Protein AF-A0A399WUH2-F1 (afdb_monomer)

pLDDT: mean 91.98, std 8.05, range [56.75, 98.44]

Secondary structure (DSSP, 8-state):
--HHHHHHHHHHHHHHSS--HHHHHHHHHHHHHHHHHHHTTSS----HHHHHGGG--

Sequence (57 aa):
MSLHYVSLLICLYTSLDQPDKQVDSSWRKEVE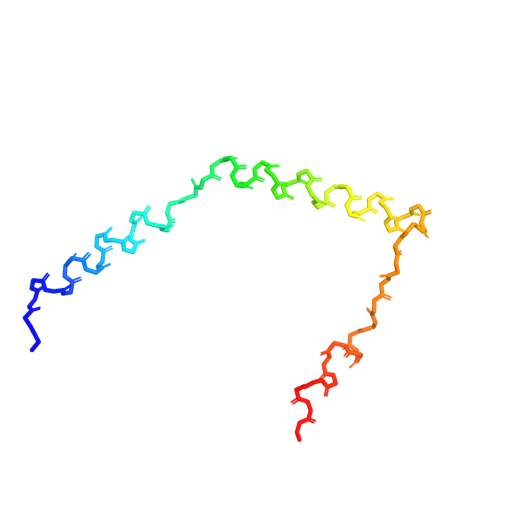ERIAAYQAGKIRAVTLDEVLSKYRK

Mean predicted aligned error: 6.85 Å

Structure (mmCIF, N/CA/C/O backbone):
data_AF-A0A399WUH2-F1
#
_entry.id   AF-A0A399WUH2-F1
#
loop_
_atom_site.group_PDB
_atom_site.id
_atom_site.type_symbol
_atom_site.label_atom_id
_atom_site.label_alt_id
_atom_site.label_comp_id
_atom_site.label_asym_id
_atom_site.label_entity_id
_atom_site.label_seq_id
_atom_site.pdbx_PDB_ins_code
_atom_site.Cartn_x
_atom_site.Cartn_y
_atom_site.Cartn_z
_atom_site.occupancy
_atom_site.B_iso_or_equiv
_atom_site.auth_seq_id
_atom_site.auth_comp_id
_atom_site.auth_asym_id
_atom_site.auth_atom_id
_atom_site.pdbx_PDB_model_num
ATOM 1 N N . MET A 1 1 ? 10.289 -6.393 -39.427 1.00 56.75 1 MET A N 1
ATOM 2 C CA . MET A 1 1 ? 10.421 -5.572 -38.202 1.00 56.75 1 MET A CA 1
ATOM 3 C C . MET A 1 1 ? 11.875 -5.131 -38.119 1.00 56.75 1 MET A C 1
ATOM 5 O O . MET A 1 1 ? 12.728 -6.000 -38.009 1.00 56.75 1 MET A O 1
ATOM 9 N N . SER A 1 2 ? 12.193 -3.849 -38.333 1.00 71.19 2 SER A N 1
ATOM 10 C CA . SER A 1 2 ? 13.598 -3.417 -38.397 1.00 71.19 2 SER A CA 1
ATOM 11 C C . SER A 1 2 ? 14.213 -3.389 -36.993 1.00 71.19 2 SER A C 1
ATOM 13 O O . SER A 1 2 ? 13.589 -2.901 -36.050 1.00 71.19 2 SER A O 1
ATOM 15 N N . LEU A 1 3 ? 15.439 -3.906 -36.848 1.00 77.44 3 LEU A N 1
ATOM 16 C CA . LEU A 1 3 ? 16.170 -3.944 -35.569 1.00 77.44 3 LEU A CA 1
ATOM 17 C C . LEU A 1 3 ? 16.295 -2.560 -34.904 1.00 77.44 3 LEU A C 1
ATOM 19 O O . LEU A 1 3 ? 16.375 -2.454 -33.683 1.00 77.44 3 LEU A O 1
ATOM 23 N N . HIS A 1 4 ? 16.255 -1.496 -35.705 1.00 80.00 4 HIS A N 1
ATOM 24 C CA . HIS A 1 4 ? 16.314 -0.114 -35.244 1.00 80.00 4 HIS A CA 1
ATOM 25 C C . HIS A 1 4 ? 15.135 0.275 -34.332 1.00 80.00 4 HIS A C 1
ATOM 27 O O . HIS A 1 4 ? 15.340 0.925 -33.311 1.00 80.00 4 HIS A O 1
ATOM 33 N N . TYR A 1 5 ? 13.913 -0.169 -34.648 1.00 86.75 5 TYR A N 1
ATOM 34 C CA . TYR A 1 5 ? 12.731 0.151 -33.838 1.00 86.75 5 TYR A CA 1
ATOM 35 C C . TYR A 1 5 ? 12.787 -0.523 -32.462 1.00 86.75 5 TYR A C 1
ATOM 37 O O . TYR A 1 5 ? 12.475 0.089 -31.443 1.00 86.75 5 TYR A O 1
ATOM 45 N N . VAL A 1 6 ? 13.253 -1.776 -32.432 1.00 89.44 6 VAL A N 1
ATOM 46 C CA . VAL A 1 6 ? 13.434 -2.540 -31.190 1.00 89.44 6 VAL A CA 1
ATOM 47 C C . VAL A 1 6 ? 14.465 -1.857 -30.289 1.00 89.44 6 VAL A C 1
ATOM 49 O O . VAL A 1 6 ? 14.221 -1.693 -29.098 1.00 89.44 6 VAL A O 1
ATOM 52 N N . SER A 1 7 ? 15.577 -1.384 -30.857 1.00 89.75 7 SER A N 1
ATOM 53 C CA . SER A 1 7 ? 16.607 -0.660 -30.103 1.00 89.75 7 SER A CA 1
ATOM 54 C C . SER A 1 7 ? 16.094 0.648 -29.491 1.00 89.75 7 SER A C 1
ATOM 56 O O . SER A 1 7 ? 16.461 0.970 -28.362 1.00 89.75 7 SER A O 1
ATOM 58 N N . LEU A 1 8 ? 15.256 1.400 -30.213 1.00 93.69 8 LEU A N 1
ATOM 59 C CA . LEU A 1 8 ? 14.668 2.641 -29.701 1.00 93.69 8 LEU A CA 1
ATOM 60 C C . LEU A 1 8 ? 13.723 2.360 -28.526 1.00 93.69 8 LEU A C 1
ATOM 62 O O . LEU A 1 8 ? 13.777 3.039 -27.503 1.00 93.69 8 LEU A O 1
ATOM 66 N N . LEU A 1 9 ? 12.885 1.331 -28.665 1.00 94.00 9 LEU A N 1
ATOM 67 C CA . LEU A 1 9 ? 11.924 0.935 -27.642 1.00 94.00 9 LEU A CA 1
ATOM 68 C C . LEU A 1 9 ? 12.628 0.472 -26.363 1.00 94.00 9 LEU A C 1
ATOM 70 O O . LEU A 1 9 ? 12.227 0.878 -25.279 1.00 94.00 9 LEU A O 1
ATOM 74 N N . ILE A 1 10 ? 13.706 -0.310 -26.486 1.00 93.94 10 ILE A N 1
ATOM 75 C CA . ILE A 1 10 ? 14.521 -0.731 -25.339 1.00 93.94 10 ILE A CA 1
ATOM 76 C C . ILE A 1 10 ? 15.142 0.484 -24.650 1.00 93.94 10 ILE A C 1
ATOM 78 O O . ILE A 1 10 ? 15.048 0.597 -23.436 1.00 93.94 10 ILE A O 1
ATOM 82 N N . CYS A 1 11 ? 15.726 1.420 -25.403 1.00 93.12 11 CYS A N 1
ATOM 83 C CA . CYS A 1 11 ? 16.337 2.616 -24.822 1.00 93.12 11 CYS A CA 1
ATOM 84 C C . CYS A 1 11 ? 15.313 3.470 -24.058 1.00 93.12 11 CYS A C 1
ATOM 86 O O . CYS A 1 11 ? 15.569 3.878 -22.924 1.00 93.12 11 CYS 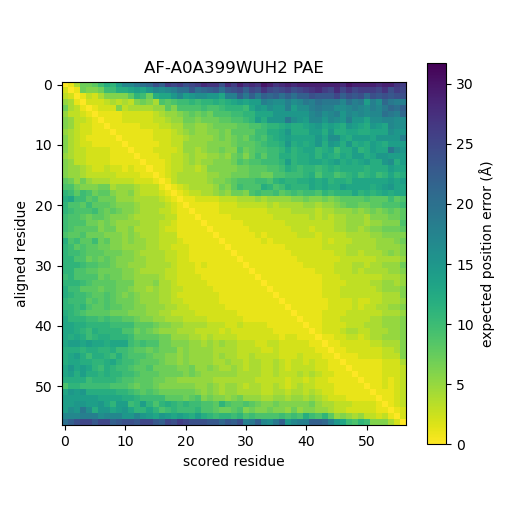A O 1
ATOM 88 N N . LEU A 1 12 ? 14.131 3.674 -24.645 1.00 92.19 12 LEU A N 1
ATOM 89 C CA . LEU A 1 12 ? 13.036 4.385 -23.995 1.00 92.19 12 LEU A CA 1
ATOM 90 C C . LEU A 1 12 ? 12.567 3.647 -22.737 1.00 92.19 12 LEU A C 1
ATOM 92 O O . LEU A 1 12 ? 12.474 4.259 -21.677 1.00 92.19 12 LEU A O 1
ATOM 96 N N . TYR A 1 13 ? 12.330 2.338 -22.834 1.00 91.94 13 TYR A N 1
ATOM 97 C CA . TYR A 1 13 ? 11.923 1.513 -21.700 1.00 91.94 13 TYR A CA 1
ATOM 98 C C . TYR A 1 13 ? 12.943 1.601 -20.562 1.00 91.94 13 TYR A C 1
ATOM 100 O O . TYR A 1 13 ? 12.579 1.941 -19.445 1.00 91.94 13 TYR A O 1
ATOM 108 N N . THR A 1 14 ? 14.232 1.413 -20.849 1.00 90.81 14 THR A N 1
ATOM 109 C CA . THR A 1 14 ? 15.296 1.507 -19.843 1.00 90.81 14 THR A CA 1
ATOM 110 C C . THR A 1 14 ? 15.387 2.896 -19.217 1.00 90.81 14 THR A C 1
ATOM 112 O O . THR A 1 14 ? 15.711 2.988 -18.038 1.00 90.81 14 THR A O 1
ATOM 115 N N . SER A 1 15 ? 15.0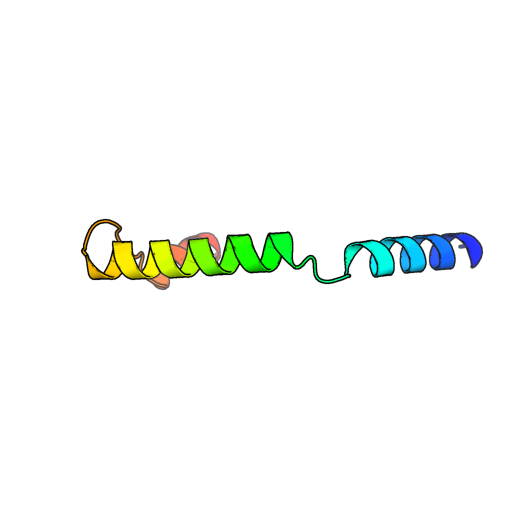96 3.971 -19.960 1.00 87.81 15 SER A N 1
ATOM 116 C CA . SER A 1 15 ? 15.074 5.331 -19.400 1.00 87.81 15 SER A CA 1
ATOM 117 C C . SER A 1 15 ? 13.898 5.575 -18.448 1.00 87.81 15 SER A C 1
ATOM 119 O O . SER A 1 15 ? 14.037 6.344 -17.502 1.00 87.81 15 SER A O 1
ATOM 121 N N . LEU A 1 16 ? 12.765 4.904 -18.683 1.00 86.75 16 LEU A N 1
ATOM 122 C CA . LEU A 1 16 ? 11.551 5.010 -17.871 1.00 86.75 16 LEU A CA 1
ATOM 123 C C . LEU A 1 16 ? 11.547 4.040 -16.683 1.00 86.75 16 LEU A C 1
ATOM 125 O O . LEU A 1 16 ? 10.886 4.308 -15.688 1.00 86.75 16 LEU A O 1
ATOM 129 N N . ASP A 1 17 ? 12.289 2.938 -16.782 1.00 86.75 17 ASP A N 1
ATOM 130 C CA . ASP A 1 17 ? 12.416 1.909 -15.741 1.00 86.75 17 ASP A CA 1
ATOM 131 C C . ASP A 1 17 ? 13.462 2.273 -14.670 1.00 86.75 17 ASP A C 1
ATOM 133 O O . ASP A 1 17 ? 13.774 1.482 -13.782 1.00 86.75 17 ASP A O 1
ATOM 137 N N . GLN A 1 18 ? 14.050 3.473 -14.749 1.00 84.50 18 GLN A N 1
ATOM 138 C CA . GLN A 1 18 ? 14.964 3.936 -13.712 1.00 84.50 18 GLN A CA 1
ATOM 139 C C . GLN A 1 18 ? 14.184 4.335 -12.454 1.00 84.50 18 GLN A C 1
ATOM 141 O O . GLN A 1 18 ? 13.205 5.079 -12.551 1.00 84.50 18 GLN A O 1
ATOM 146 N N . PRO A 1 19 ? 14.634 3.913 -11.260 1.00 82.94 19 PRO A N 1
ATOM 147 C CA . PRO A 1 19 ? 14.011 4.332 -10.016 1.00 82.94 19 PRO A CA 1
ATOM 148 C C . PRO A 1 19 ? 14.153 5.846 -9.835 1.00 82.94 19 PRO A C 1
ATOM 150 O O . PRO A 1 19 ? 15.261 6.392 -9.814 1.00 82.94 19 PRO A O 1
ATOM 153 N N . ASP A 1 20 ? 13.022 6.527 -9.667 1.00 89.62 20 ASP A N 1
ATOM 154 C CA . ASP A 1 20 ? 12.988 7.943 -9.324 1.00 89.62 20 ASP A CA 1
ATOM 155 C C . ASP A 1 20 ? 12.901 8.095 -7.802 1.00 89.62 20 ASP A C 1
ATOM 157 O O . ASP A 1 20 ? 11.878 7.825 -7.171 1.00 89.62 20 ASP A O 1
ATOM 161 N N . LYS A 1 21 ? 13.988 8.588 -7.201 1.00 91.88 21 LYS A N 1
ATOM 162 C CA . LYS A 1 21 ? 14.087 8.794 -5.749 1.00 91.88 21 LYS A CA 1
ATOM 163 C C . LYS A 1 21 ? 13.007 9.726 -5.196 1.00 91.88 21 LYS A C 1
ATOM 165 O O . LYS A 1 21 ? 12.668 9.615 -4.018 1.00 91.88 21 LYS A O 1
ATOM 170 N N . GLN A 1 22 ? 12.502 10.664 -5.998 1.00 93.81 22 GLN A N 1
ATOM 171 C CA . GLN A 1 22 ? 11.411 11.542 -5.578 1.00 93.81 22 GLN A CA 1
ATOM 172 C C . GLN A 1 22 ? 10.109 10.757 -5.481 1.00 93.81 22 GLN A C 1
ATOM 174 O O . GLN A 1 22 ? 9.427 10.853 -4.462 1.00 93.81 22 GLN A O 1
ATOM 179 N N . VAL A 1 23 ? 9.817 9.931 -6.489 1.00 90.94 23 VAL A N 1
ATOM 180 C CA . VAL A 1 23 ? 8.661 9.028 -6.484 1.00 90.94 23 VAL A CA 1
ATOM 181 C C . VAL A 1 23 ? 8.749 8.085 -5.285 1.00 90.94 23 VAL A C 1
ATOM 183 O O . VAL A 1 23 ? 7.814 8.043 -4.488 1.00 90.94 23 VAL A O 1
ATOM 186 N N . ASP A 1 24 ? 9.891 7.431 -5.067 1.00 93.25 24 ASP A N 1
ATOM 187 C CA . ASP A 1 24 ? 10.102 6.537 -3.918 1.00 93.25 24 ASP A CA 1
ATOM 188 C C . ASP A 1 24 ? 9.879 7.239 -2.571 1.00 93.25 24 ASP A C 1
ATOM 190 O O . ASP A 1 24 ? 9.270 6.687 -1.653 1.00 93.25 24 ASP A O 1
ATOM 194 N N . SER A 1 25 ? 10.370 8.474 -2.434 1.00 96.06 25 SER A N 1
ATOM 195 C CA . SER A 1 25 ? 10.192 9.277 -1.221 1.00 96.06 25 SER A CA 1
ATOM 196 C C . SER A 1 25 ? 8.722 9.631 -0.984 1.00 96.06 25 SER A C 1
ATOM 198 O O . SER A 1 25 ? 8.220 9.491 0.135 1.00 96.06 25 SER A 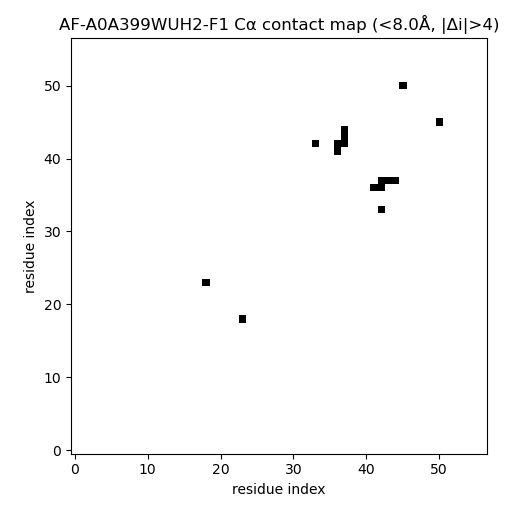O 1
ATOM 200 N N . SER A 1 26 ? 8.011 10.039 -2.039 1.00 97.00 26 SER A N 1
ATOM 201 C CA . SER A 1 26 ? 6.579 10.330 -1.982 1.00 97.00 26 SER A CA 1
ATOM 202 C C . SER A 1 26 ? 5.761 9.096 -1.605 1.00 97.00 26 SER A C 1
ATOM 204 O O . SER A 1 26 ? 4.901 9.196 -0.733 1.00 97.00 26 SER A O 1
ATOM 206 N N . TRP A 1 27 ? 6.062 7.932 -2.188 1.00 96.50 27 TRP A N 1
ATOM 207 C CA . TRP A 1 27 ? 5.412 6.666 -1.838 1.00 96.50 27 TRP A CA 1
ATOM 208 C C . TRP A 1 27 ? 5.686 6.251 -0.394 1.00 96.50 27 TRP A C 1
ATOM 210 O O . TRP A 1 27 ? 4.761 5.840 0.300 1.00 96.50 27 TRP A O 1
ATOM 220 N N . ARG A 1 28 ? 6.924 6.397 0.099 1.00 97.38 28 ARG A N 1
ATOM 221 C CA . ARG A 1 28 ? 7.248 6.081 1.499 1.00 97.38 28 ARG A CA 1
ATOM 222 C C . ARG A 1 28 ? 6.390 6.895 2.465 1.00 97.38 28 ARG A C 1
ATOM 224 O O . ARG A 1 28 ? 5.746 6.317 3.336 1.00 97.38 28 ARG A O 1
ATOM 231 N N . LYS A 1 29 ? 6.354 8.217 2.274 1.00 98.12 29 LYS A N 1
ATOM 232 C CA . LYS A 1 29 ? 5.545 9.120 3.100 1.00 98.12 29 LYS A CA 1
ATOM 233 C C . LYS A 1 29 ? 4.065 8.737 3.059 1.00 98.12 29 LYS A C 1
ATOM 235 O O . LYS A 1 29 ? 3.409 8.682 4.093 1.00 98.12 29 LYS A O 1
ATOM 240 N N . GLU A 1 30 ? 3.550 8.455 1.870 1.00 98.00 30 GLU A N 1
ATOM 241 C CA . GLU A 1 30 ? 2.151 8.092 1.669 1.00 98.00 30 GLU A CA 1
ATOM 242 C C . GLU A 1 30 ? 1.774 6.796 2.401 1.00 98.00 30 GLU A C 1
ATOM 244 O O . GLU A 1 30 ? 0.763 6.754 3.107 1.00 98.00 30 GLU A O 1
ATOM 249 N N . VAL A 1 31 ? 2.624 5.769 2.317 1.00 98.00 31 VAL A N 1
ATOM 250 C CA . VAL A 1 31 ? 2.421 4.493 3.012 1.00 98.00 31 VAL A CA 1
ATOM 251 C C . VAL A 1 31 ? 2.440 4.689 4.527 1.00 98.00 31 VAL A C 1
ATOM 253 O O . VAL A 1 31 ? 1.560 4.176 5.220 1.00 98.00 31 VAL A O 1
ATOM 256 N N . GLU A 1 32 ? 3.404 5.452 5.048 1.00 98.44 32 GLU A N 1
ATOM 257 C CA . GLU A 1 32 ? 3.496 5.777 6.476 1.00 98.44 32 GLU A CA 1
ATOM 258 C C . GLU A 1 32 ? 2.230 6.498 6.969 1.00 98.44 32 GLU A C 1
ATOM 260 O O . GLU A 1 32 ? 1.636 6.104 7.978 1.00 98.44 32 GLU A O 1
ATOM 265 N N . GLU A 1 33 ? 1.755 7.497 6.220 1.00 98.38 33 GLU A N 1
ATOM 266 C CA . GLU A 1 33 ? 0.523 8.232 6.521 1.00 98.38 33 GLU A CA 1
ATOM 267 C C . GLU A 1 33 ? -0.717 7.325 6.486 1.00 98.38 33 GLU A C 1
ATOM 269 O O . GLU A 1 33 ? -1.571 7.410 7.378 1.00 98.38 33 GLU A O 1
ATOM 274 N N . ARG A 1 34 ? -0.818 6.414 5.508 1.00 97.56 34 ARG A N 1
ATOM 275 C CA . ARG A 1 34 ? -1.932 5.458 5.416 1.00 97.56 34 ARG A CA 1
ATOM 276 C C . ARG A 1 34 ? -1.947 4.465 6.569 1.00 97.56 34 ARG A C 1
ATOM 278 O O . ARG A 1 34 ? -3.017 4.207 7.123 1.00 97.56 34 ARG A O 1
ATOM 285 N N . ILE A 1 35 ? -0.790 3.927 6.951 1.00 97.88 35 ILE A N 1
ATOM 286 C CA . ILE A 1 35 ? -0.681 3.008 8.091 1.00 97.88 35 ILE A CA 1
ATOM 287 C C . ILE A 1 35 ? -1.107 3.723 9.376 1.00 97.88 35 ILE A C 1
ATOM 289 O O . ILE A 1 35 ? -1.942 3.200 10.116 1.00 97.88 35 ILE A O 1
ATOM 293 N N . ALA A 1 36 ? -0.605 4.939 9.609 1.00 98.38 36 ALA A N 1
ATOM 294 C CA . ALA A 1 36 ? -0.965 5.730 10.782 1.00 98.38 36 ALA A CA 1
ATOM 295 C C . ALA A 1 36 ? -2.469 6.053 10.822 1.00 98.38 36 ALA A C 1
ATOM 297 O O . ALA A 1 36 ? -3.111 5.936 11.868 1.00 98.38 36 ALA A O 1
ATOM 298 N N . ALA A 1 37 ? -3.064 6.420 9.684 1.00 98.44 37 ALA A N 1
ATOM 299 C CA . ALA A 1 37 ? -4.496 6.685 9.587 1.00 98.44 37 ALA A CA 1
ATOM 300 C C . ALA A 1 37 ? -5.341 5.431 9.857 1.00 98.44 37 ALA A C 1
ATOM 302 O O . ALA A 1 37 ? -6.365 5.527 10.536 1.00 98.44 37 ALA A O 1
ATOM 303 N N . TYR A 1 38 ? -4.917 4.265 9.362 1.00 97.81 38 TYR A N 1
ATOM 304 C CA . TYR A 1 38 ? -5.601 2.996 9.609 1.00 97.81 38 TYR A CA 1
ATOM 305 C C . TYR A 1 38 ? -5.553 2.617 11.090 1.00 97.81 38 TYR A C 1
ATOM 307 O O . TYR A 1 38 ? -6.590 2.348 11.692 1.00 97.81 38 TYR A O 1
ATOM 315 N N . GLN A 1 39 ? -4.368 2.682 11.703 1.00 97.44 39 GLN A N 1
ATOM 316 C CA . GLN A 1 39 ? -4.177 2.402 13.129 1.00 97.44 39 GLN A CA 1
ATOM 317 C C . GLN A 1 39 ? -4.973 3.360 14.025 1.00 97.44 39 GLN A C 1
ATOM 319 O O . GLN A 1 39 ? -5.503 2.947 15.052 1.00 97.44 39 GLN A O 1
ATOM 324 N N . ALA A 1 40 ? -5.110 4.625 13.619 1.00 98.25 40 ALA A N 1
ATOM 32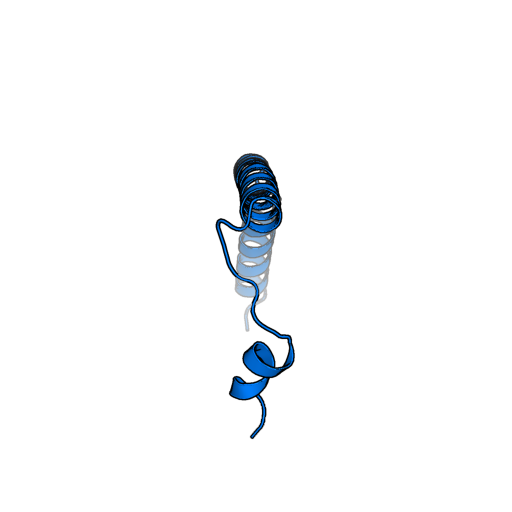5 C CA . ALA A 1 40 ? -5.923 5.622 14.314 1.00 98.25 40 ALA A CA 1
ATOM 326 C C . ALA A 1 40 ? -7.439 5.501 14.039 1.00 98.25 40 ALA A C 1
ATOM 328 O O . ALA A 1 40 ? -8.204 6.344 14.507 1.00 98.25 40 ALA A O 1
ATOM 329 N N . GLY A 1 41 ? -7.885 4.521 13.245 1.00 97.56 41 GLY A N 1
ATOM 330 C CA . GLY A 1 41 ? -9.294 4.335 12.882 1.00 97.56 41 GLY A CA 1
ATOM 331 C C . GLY A 1 41 ? -9.862 5.408 11.945 1.00 97.56 41 GLY A C 1
ATOM 332 O O . GLY A 1 41 ? -11.077 5.510 11.789 1.00 97.56 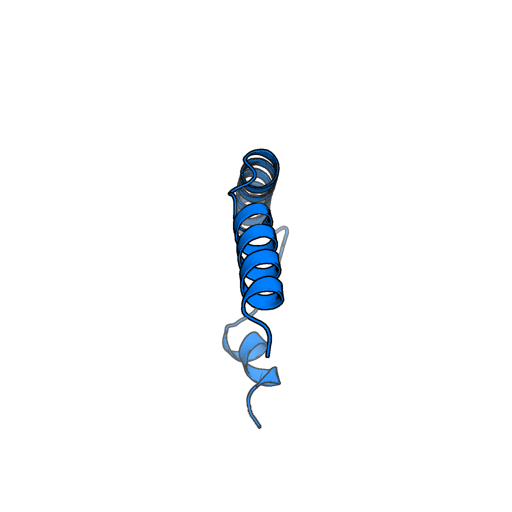41 GLY A O 1
ATOM 333 N N . LYS A 1 42 ? -9.007 6.220 11.311 1.00 98.31 42 LYS A N 1
ATOM 334 C CA . LYS A 1 42 ? -9.409 7.305 10.396 1.00 98.31 42 LYS A CA 1
ATOM 335 C C . LYS A 1 42 ? -9.781 6.800 9.001 1.00 98.31 42 LYS A C 1
ATOM 337 O O . LYS A 1 42 ? -10.482 7.495 8.272 1.00 98.31 42 LYS A O 1
ATOM 342 N N . ILE A 1 43 ? -9.312 5.609 8.624 1.00 96.94 43 ILE A N 1
ATOM 343 C CA . ILE A 1 43 ? -9.655 4.941 7.363 1.00 96.94 43 ILE A CA 1
ATOM 344 C C . ILE A 1 43 ? -10.068 3.492 7.621 1.00 96.94 43 ILE A C 1
ATOM 346 O O . ILE A 1 43 ? -9.615 2.866 8.576 1.00 96.94 43 ILE A O 1
ATOM 350 N N . ARG A 1 44 ? -10.931 2.953 6.754 1.00 95.50 44 ARG A N 1
ATOM 351 C CA . ARG A 1 44 ? -11.408 1.565 6.828 1.00 95.50 44 ARG A CA 1
ATOM 352 C C . ARG A 1 44 ? -10.635 0.685 5.852 1.00 95.50 44 ARG A C 1
ATOM 354 O O . ARG A 1 44 ? -10.362 1.113 4.732 1.00 95.50 44 ARG A O 1
ATOM 361 N N . ALA A 1 45 ? -10.334 -0.541 6.266 1.00 94.94 45 ALA A N 1
ATOM 362 C CA . ALA A 1 45 ? -9.894 -1.590 5.354 1.00 94.94 45 ALA A CA 1
ATOM 363 C C . ALA A 1 45 ? -11.106 -2.276 4.711 1.00 94.94 45 ALA A C 1
ATOM 365 O O . ALA A 1 45 ? -12.195 -2.299 5.287 1.00 94.94 45 ALA A O 1
ATOM 366 N N . VAL A 1 46 ? -10.889 -2.838 3.527 1.00 94.88 46 VAL A N 1
ATOM 367 C CA . VAL A 1 46 ? -11.816 -3.764 2.867 1.00 94.88 46 VAL A CA 1
ATOM 368 C C . VAL A 1 46 ? -11.272 -5.179 3.003 1.00 94.88 46 VAL A C 1
ATOM 370 O O . VAL A 1 46 ? -10.059 -5.385 3.090 1.00 94.88 46 VAL A O 1
ATOM 373 N N . THR A 1 47 ? -12.161 -6.159 3.038 1.00 95.75 47 THR A N 1
ATOM 374 C CA . THR A 1 47 ? -11.771 -7.568 3.081 1.00 95.75 47 THR A CA 1
ATOM 375 C C . THR A 1 47 ? -11.197 -8.013 1.737 1.00 95.75 47 THR A C 1
ATOM 377 O O . THR A 1 47 ? -11.499 -7.450 0.683 1.00 95.75 47 THR A O 1
ATOM 380 N N . LEU A 1 48 ? -10.387 -9.073 1.752 1.00 94.75 48 LEU A N 1
ATOM 381 C CA . LEU A 1 48 ? -9.880 -9.674 0.517 1.00 94.75 48 LEU A CA 1
ATOM 382 C C . LEU A 1 48 ? -11.023 -10.137 -0.405 1.00 94.75 48 LEU A C 1
ATOM 384 O 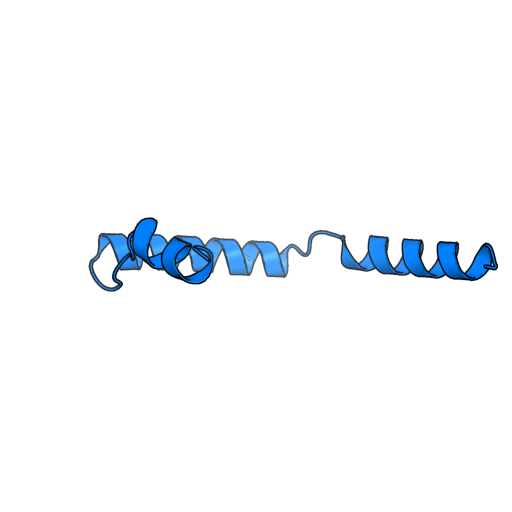O . LEU A 1 48 ? -10.932 -9.995 -1.622 1.00 94.75 48 LEU A O 1
ATOM 388 N N . ASP A 1 49 ? -12.108 -10.654 0.170 1.00 95.81 49 ASP A N 1
ATOM 389 C CA . ASP A 1 49 ? -13.279 -11.117 -0.574 1.00 95.81 49 ASP A CA 1
ATOM 390 C C . ASP A 1 49 ? -13.947 -9.980 -1.371 1.00 95.81 49 ASP A C 1
ATOM 392 O O . ASP A 1 49 ? -14.212 -10.125 -2.570 1.00 95.81 49 ASP A O 1
ATOM 396 N N . GLU A 1 50 ? -14.117 -8.810 -0.744 1.00 96.06 50 GLU A N 1
ATOM 397 C CA . GLU A 1 50 ? -14.634 -7.601 -1.396 1.00 96.06 50 GLU A CA 1
ATOM 398 C C . GLU A 1 50 ? -13.746 -7.168 -2.570 1.00 96.06 50 GLU A C 1
ATOM 400 O O . GLU A 1 50 ? -14.261 -6.813 -3.633 1.00 96.06 50 GLU A O 1
ATOM 405 N N . VAL A 1 51 ? -12.419 -7.252 -2.427 1.00 95.38 51 VAL A N 1
ATOM 406 C CA . VAL A 1 51 ? -11.464 -6.937 -3.506 1.00 95.38 51 VAL A CA 1
ATOM 407 C C . VAL A 1 51 ? -11.588 -7.930 -4.666 1.00 95.38 51 VAL A C 1
ATOM 409 O O . VAL A 1 51 ? -11.637 -7.525 -5.830 1.00 95.38 51 VAL A O 1
ATOM 412 N N . LEU A 1 52 ? -11.664 -9.227 -4.360 1.00 96.31 52 LEU A N 1
ATOM 413 C CA . LEU A 1 52 ? -11.697 -10.298 -5.359 1.00 96.31 52 LEU A CA 1
ATOM 414 C C . LEU A 1 52 ? -13.067 -10.484 -6.018 1.00 96.31 52 LEU A C 1
ATOM 416 O O . LEU A 1 52 ? -13.155 -11.105 -7.078 1.00 96.31 52 LEU A O 1
ATOM 420 N N . SER A 1 53 ? -14.132 -9.924 -5.439 1.00 96.06 53 SER A N 1
ATOM 421 C CA . SER A 1 53 ? -15.495 -9.977 -5.985 1.00 96.06 53 SER A CA 1
ATOM 422 C C . SER A 1 53 ? -15.567 -9.582 -7.466 1.00 96.06 53 SER A C 1
ATOM 424 O O . SER A 1 53 ? -16.272 -10.226 -8.235 1.00 96.06 53 SER A O 1
ATOM 426 N N . LYS A 1 54 ? -14.764 -8.602 -7.901 1.00 92.81 54 LYS A N 1
ATOM 427 C CA . LYS A 1 54 ? -14.740 -8.093 -9.284 1.00 92.81 54 LYS A CA 1
ATOM 428 C C . LYS A 1 54 ? -14.138 -9.060 -10.310 1.00 92.81 54 LYS A C 1
ATOM 430 O O . LYS A 1 54 ? -14.309 -8.846 -1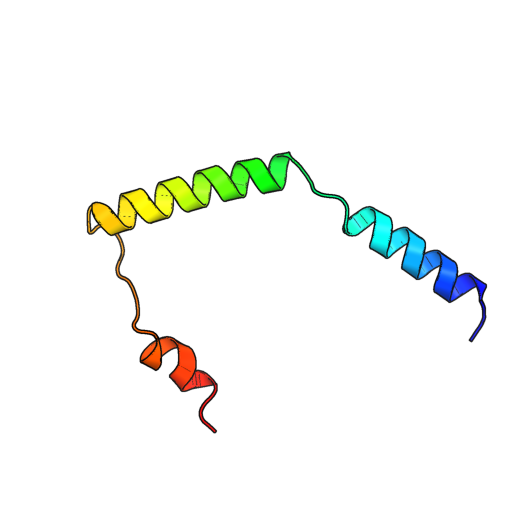1.507 1.00 92.81 54 LYS A O 1
ATOM 435 N N . TYR A 1 55 ? -13.424 -10.089 -9.856 1.00 94.88 55 TYR A N 1
ATOM 436 C CA . TYR A 1 55 ? -12.716 -11.048 -10.711 1.00 94.88 55 TYR A CA 1
ATOM 437 C C . TYR A 1 55 ? -13.358 -12.438 -10.721 1.00 94.88 55 TYR A C 1
ATOM 439 O O . TYR A 1 55 ? -12.971 -13.279 -11.530 1.00 94.88 55 TYR A O 1
ATOM 447 N N . ARG A 1 56 ? -14.346 -12.682 -9.853 1.00 85.94 56 ARG A N 1
ATOM 448 C CA . ARG A 1 56 ? -15.153 -13.905 -9.858 1.00 85.94 56 ARG A CA 1
ATOM 449 C C . ARG A 1 56 ? -16.198 -13.802 -10.969 1.00 85.94 56 ARG A C 1
ATOM 451 O O . ARG A 1 56 ? -17.294 -13.296 -10.752 1.00 85.94 56 ARG A O 1
ATOM 458 N N . LYS A 1 57 ? -15.799 -14.204 -12.175 1.00 67.88 57 LYS A N 1
ATOM 459 C CA . LYS A 1 57 ? -16.719 -14.591 -13.249 1.00 67.88 57 LYS A CA 1
ATOM 460 C C . LYS A 1 57 ? -17.127 -16.045 -13.076 1.00 67.88 57 LYS A C 1
ATOM 462 O O . LYS A 1 57 ? -16.251 -16.833 -12.659 1.00 67.88 57 LYS A O 1
#

Radius of gyration: 19.79 Å; Cα contacts (8 Å, |Δi|>4): 8; chains: 1; bounding box: 33×26×53 Å

Foldseek 3Di:
DDPVVVVVVVVVVVVVPDDDPVVVVVVVVVVVVVVVCVVVVVDDDDDPCVVCVVVPD

Solvent-accessible surface area (backbone atoms only — not comparable to full-atom values): 3562 Å² total; per-residue (Å²): 133,64,71,66,60,56,52,53,51,50,53,53,48,58,65,68,70,52,88,51,68,66,59,53,51,53,50,52,54,50,51,53,52,49,53,52,32,40,76,69,65,74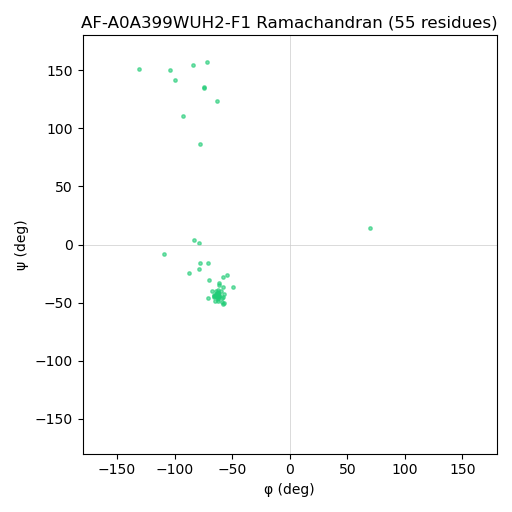,48,83,87,79,56,70,65,70,66,47,55,85,72,68,124